Protein AF-A0A7V8YXW7-F1 (afdb_monomer_lite)

Secondary structure (DSSP, 8-state):
-----EEEETTEEEESSPPTT-SS--------------TTTTT--HHHHHHHHHHHT------

Radius of gyration: 17.58 Å; chains: 1; bounding box: 41×30×33 Å

pLDDT: mean 73.83, std 17.28, range [34.94, 93.69]

Structure (mmCIF, N/CA/C/O backbone):
data_AF-A0A7V8YXW7-F1
#
_entry.id   AF-A0A7V8YXW7-F1
#
loop_
_atom_site.group_PDB
_atom_site.id
_atom_site.type_symbol
_atom_site.label_atom_id
_atom_site.label_alt_id
_atom_site.label_comp_id
_atom_site.label_asym_id
_atom_site.label_entity_id
_atom_site.label_seq_id
_atom_site.pdbx_PDB_ins_code
_atom_site.Cartn_x
_atom_site.Cartn_y
_atom_site.Cartn_z
_atom_site.occupancy
_atom_site.B_iso_or_equiv
_atom_site.auth_seq_id
_atom_site.auth_comp_id
_atom_site.auth_asym_id
_atom_site.auth_atom_id
_atom_site.pdbx_PDB_model_num
ATOM 1 N N . MET A 1 1 ? 13.068 7.449 -0.330 1.00 72.19 1 MET A N 1
ATOM 2 C CA . MET A 1 1 ? 12.025 6.407 -0.243 1.00 72.19 1 MET A CA 1
ATOM 3 C C . MET A 1 1 ? 10.832 6.924 -1.019 1.00 72.19 1 MET A C 1
ATOM 5 O O . MET A 1 1 ? 10.363 8.003 -0.689 1.00 72.19 1 MET A O 1
ATOM 9 N N . LEU A 1 2 ? 10.440 6.230 -2.086 1.00 85.69 2 LEU A N 1
ATOM 10 C CA . LEU A 1 2 ? 9.261 6.567 -2.883 1.00 85.69 2 LEU A CA 1
ATOM 11 C C . LEU A 1 2 ? 8.083 5.760 -2.335 1.00 85.69 2 LEU A C 1
ATOM 13 O O . LEU A 1 2 ? 8.203 4.544 -2.189 1.00 85.69 2 LEU A O 1
ATOM 17 N N . THR A 1 3 ? 6.982 6.433 -2.021 1.00 88.12 3 THR A N 1
ATOM 18 C CA . THR A 1 3 ? 5.738 5.792 -1.593 1.00 88.12 3 THR A CA 1
ATOM 19 C C . THR A 1 3 ? 4.697 6.079 -2.654 1.00 88.12 3 THR A C 1
ATOM 21 O O . THR A 1 3 ? 4.412 7.240 -2.917 1.00 88.12 3 THR A O 1
ATOM 24 N N . ILE A 1 4 ? 4.154 5.022 -3.249 1.00 90.06 4 ILE A N 1
ATOM 25 C CA . ILE A 1 4 ? 3.068 5.102 -4.221 1.00 90.06 4 ILE A CA 1
ATOM 26 C C . ILE A 1 4 ? 1.867 4.398 -3.620 1.00 90.06 4 ILE A C 1
ATOM 28 O O . ILE A 1 4 ? 1.974 3.270 -3.131 1.00 90.06 4 ILE A O 1
ATOM 32 N N . GLU A 1 5 ? 0.727 5.072 -3.656 1.00 91.12 5 GLU A N 1
ATOM 33 C CA . GLU A 1 5 ? -0.534 4.483 -3.239 1.00 91.12 5 GLU A CA 1
ATOM 34 C C . GLU A 1 5 ? -1.108 3.581 -4.329 1.00 91.12 5 GLU A C 1
ATOM 36 O O . GLU A 1 5 ? -0.881 3.762 -5.527 1.00 91.12 5 GLU A O 1
ATOM 41 N N . GLY A 1 6 ? -1.883 2.594 -3.905 1.00 91.56 6 GLY A N 1
ATOM 42 C CA . GLY A 1 6 ? -2.571 1.694 -4.807 1.00 91.56 6 GLY A CA 1
ATOM 43 C C . GLY A 1 6 ? -3.742 1.014 -4.125 1.00 91.56 6 GLY A C 1
ATOM 44 O O . GLY A 1 6 ? -3.864 1.011 -2.899 1.00 91.56 6 GLY A O 1
ATOM 45 N N . THR A 1 7 ? -4.599 0.409 -4.935 1.00 92.69 7 THR A N 1
ATOM 46 C CA . THR A 1 7 ? -5.755 -0.350 -4.462 1.00 92.69 7 THR A CA 1
ATOM 47 C C . THR A 1 7 ? -5.476 -1.842 -4.581 1.00 92.69 7 THR A C 1
ATOM 49 O O . THR A 1 7 ? -5.048 -2.316 -5.635 1.00 92.69 7 THR A O 1
ATOM 52 N N . TYR A 1 8 ? -5.744 -2.599 -3.514 1.00 92.06 8 TYR A N 1
ATOM 53 C CA . TYR A 1 8 ? -5.785 -4.057 -3.590 1.00 92.06 8 TYR A CA 1
ATOM 54 C C . TYR A 1 8 ? -7.178 -4.519 -4.019 1.00 92.06 8 TYR A C 1
ATOM 56 O O . TYR A 1 8 ? -8.157 -4.276 -3.314 1.00 92.06 8 TYR A O 1
ATOM 64 N N . LYS A 1 9 ? -7.268 -5.187 -5.169 1.00 91.94 9 LYS A N 1
ATOM 65 C CA . LYS A 1 9 ? -8.518 -5.704 -5.730 1.00 91.94 9 LYS A CA 1
ATOM 66 C C . LYS A 1 9 ? -8.254 -7.020 -6.458 1.00 91.94 9 LYS A C 1
ATOM 68 O O . LYS A 1 9 ? -7.295 -7.123 -7.219 1.00 91.94 9 LYS A O 1
ATOM 73 N N . ASP A 1 10 ? -9.086 -8.027 -6.202 1.00 92.69 10 ASP A N 1
ATOM 74 C CA . ASP A 1 10 ? -9.044 -9.335 -6.875 1.00 92.69 10 ASP A CA 1
ATOM 75 C C . ASP A 1 10 ? -7.653 -10.003 -6.862 1.00 92.69 10 ASP A C 1
ATOM 77 O O . ASP A 1 10 ? -7.185 -10.550 -7.861 1.00 92.69 10 ASP A O 1
ATOM 81 N N . GLY A 1 11 ? -6.945 -9.925 -5.730 1.00 90.81 11 GLY A N 1
ATOM 82 C CA . GLY A 1 11 ? -5.611 -10.516 -5.593 1.00 90.81 11 GLY A CA 1
ATOM 83 C C . GLY A 1 11 ? -4.467 -9.680 -6.173 1.00 90.81 11 GLY A C 1
ATOM 84 O O . GLY A 1 11 ? -3.318 -10.114 -6.103 1.00 90.81 11 GLY A O 1
ATOM 85 N N . LYS A 1 12 ? -4.744 -8.493 -6.725 1.00 93.69 12 LYS A N 1
ATOM 86 C CA . LYS A 1 12 ? -3.761 -7.631 -7.395 1.00 93.69 12 LYS A CA 1
ATOM 87 C C . LYS A 1 12 ? -3.649 -6.273 -6.714 1.00 93.69 12 LYS A C 1
ATOM 89 O O . LYS A 1 12 ? -4.632 -5.749 -6.199 1.00 93.69 12 LYS A O 1
ATOM 94 N N . ILE A 1 13 ? -2.451 -5.696 -6.748 1.00 92.62 13 ILE A N 1
ATOM 95 C CA . ILE A 1 13 ? -2.208 -4.302 -6.363 1.00 92.62 13 ILE A CA 1
ATOM 96 C C . ILE A 1 13 ? -2.183 -3.478 -7.646 1.00 92.62 13 ILE A C 1
ATOM 98 O O . ILE A 1 13 ? -1.365 -3.734 -8.528 1.00 92.62 13 ILE A O 1
ATOM 102 N N . VAL A 1 14 ? -3.082 -2.507 -7.751 1.00 93.12 14 VAL A N 1
ATOM 103 C CA . VAL A 1 14 ? -3.109 -1.532 -8.842 1.00 93.12 14 VAL A CA 1
ATOM 104 C C . VAL A 1 14 ? -2.553 -0.230 -8.295 1.00 93.12 14 VAL A C 1
ATOM 106 O O . VAL A 1 14 ? -3.167 0.369 -7.416 1.00 93.12 14 VAL A O 1
ATOM 109 N N . LEU A 1 15 ? -1.377 0.173 -8.770 1.00 93.00 15 LEU A N 1
ATOM 110 C CA . LEU A 1 15 ? -0.775 1.445 -8.383 1.00 93.00 15 LEU A CA 1
ATOM 111 C C . LEU A 1 15 ? -1.574 2.599 -8.998 1.00 93.00 15 LEU A C 1
ATOM 113 O O . LEU A 1 15 ? -1.954 2.531 -10.167 1.00 93.00 15 LEU A O 1
ATOM 117 N N . ASN A 1 16 ? -1.815 3.648 -8.216 1.00 91.56 16 ASN A N 1
ATOM 118 C CA . ASN A 1 16 ? -2.531 4.839 -8.677 1.00 91.56 16 ASN A CA 1
ATOM 119 C C . ASN A 1 16 ? -1.676 5.671 -9.644 1.00 91.56 16 ASN A C 1
ATOM 121 O O . ASN A 1 16 ? -2.209 6.381 -10.492 1.00 91.56 16 ASN A O 1
ATOM 125 N N . GLU A 1 17 ? -0.354 5.551 -9.537 1.00 91.38 17 GLU A N 1
ATOM 126 C CA . GLU A 1 17 ? 0.611 6.130 -10.463 1.00 91.38 17 GLU A CA 1
ATOM 127 C C . GLU A 1 17 ? 1.752 5.148 -10.740 1.00 91.38 17 GLU A C 1
ATOM 129 O O . GLU A 1 17 ? 2.099 4.304 -9.911 1.00 91.38 17 GLU A O 1
ATOM 134 N N . ALA A 1 18 ? 2.335 5.245 -11.933 1.00 88.31 18 ALA A N 1
ATOM 135 C CA . ALA A 1 18 ? 3.520 4.476 -12.271 1.00 88.31 18 ALA A CA 1
ATOM 136 C C . ALA A 1 18 ? 4.765 5.189 -11.716 1.00 88.31 18 ALA A C 1
ATOM 138 O O . ALA A 1 18 ? 4.933 6.383 -11.974 1.00 88.31 18 ALA A O 1
ATOM 139 N N . PRO A 1 19 ? 5.663 4.494 -10.998 1.00 87.56 19 PRO A N 1
ATOM 140 C CA . PRO A 1 19 ? 6.925 5.091 -10.593 1.00 87.56 19 PRO A CA 1
ATOM 141 C C . PRO A 1 19 ? 7.758 5.462 -11.822 1.00 87.56 19 PRO A C 1
ATOM 143 O O . PRO A 1 19 ? 8.100 4.601 -12.634 1.00 87.56 19 PRO A O 1
ATOM 146 N N . LEU A 1 20 ? 8.114 6.739 -11.937 1.00 84.31 20 LEU A N 1
ATOM 147 C CA . LEU A 1 20 ? 9.067 7.203 -12.939 1.00 84.31 20 LEU A CA 1
ATOM 148 C C . LEU A 1 20 ? 10.475 6.716 -12.563 1.00 84.31 20 LEU A C 1
ATOM 150 O O . LEU A 1 20 ? 10.872 6.776 -11.401 1.00 84.31 20 LEU A O 1
ATOM 154 N N . GLU A 1 21 ? 11.219 6.232 -13.559 1.00 83.00 21 GLU A N 1
ATOM 155 C CA . GLU A 1 21 ? 12.645 5.873 -13.453 1.00 83.00 21 GLU A CA 1
ATOM 156 C C . GLU A 1 21 ? 12.998 4.696 -12.517 1.00 83.00 21 GLU A C 1
ATOM 158 O O . GLU A 1 21 ? 14.146 4.558 -12.093 1.00 83.00 21 GLU A O 1
ATOM 163 N N . LEU A 1 22 ? 12.053 3.793 -12.226 1.00 85.88 22 LEU A N 1
ATOM 164 C CA . LEU A 1 22 ? 12.352 2.532 -11.535 1.00 85.88 22 LEU A CA 1
ATOM 165 C C . LEU A 1 22 ? 12.379 1.348 -12.507 1.00 85.88 22 LEU A C 1
ATOM 167 O O . LEU A 1 22 ? 11.339 0.902 -12.982 1.00 85.88 22 LEU A O 1
ATOM 171 N N . THR A 1 23 ? 13.573 0.801 -12.746 1.00 85.50 23 THR A N 1
ATOM 172 C CA . THR A 1 23 ? 13.747 -0.450 -13.506 1.00 85.50 23 THR A CA 1
ATOM 173 C C . THR A 1 23 ? 13.489 -1.682 -12.634 1.00 85.50 23 THR A C 1
ATOM 175 O O . THR A 1 23 ? 12.770 -2.588 -13.040 1.00 85.50 23 THR A O 1
ATOM 178 N N . GLU A 1 24 ? 14.054 -1.718 -11.422 1.00 88.25 24 GLU A N 1
ATOM 179 C CA . GLU A 1 24 ? 13.884 -2.805 -10.451 1.00 88.25 24 GLU A CA 1
ATOM 180 C C . GLU A 1 24 ? 14.091 -2.266 -9.027 1.00 88.25 24 GLU A C 1
ATOM 182 O O . GLU A 1 24 ? 14.987 -1.456 -8.787 1.00 88.25 24 GLU A O 1
ATOM 187 N N . SER A 1 25 ? 13.260 -2.689 -8.069 1.00 89.94 25 SER A N 1
ATOM 188 C CA . SER A 1 25 ? 13.403 -2.313 -6.657 1.00 89.94 25 SER A CA 1
ATOM 189 C C . SER A 1 25 ? 12.688 -3.302 -5.729 1.00 89.94 25 SER A C 1
ATOM 191 O O . SER A 1 25 ? 11.722 -3.957 -6.121 1.00 89.94 25 SER A O 1
ATOM 193 N N . LYS A 1 26 ? 13.135 -3.391 -4.469 1.00 91.06 26 LYS A N 1
ATOM 194 C CA . LYS A 1 26 ? 12.432 -4.141 -3.417 1.00 91.06 26 LYS A CA 1
ATOM 195 C C . LYS A 1 26 ? 11.176 -3.382 -2.988 1.00 91.06 26 LYS A C 1
ATOM 197 O O . LYS A 1 26 ? 11.245 -2.189 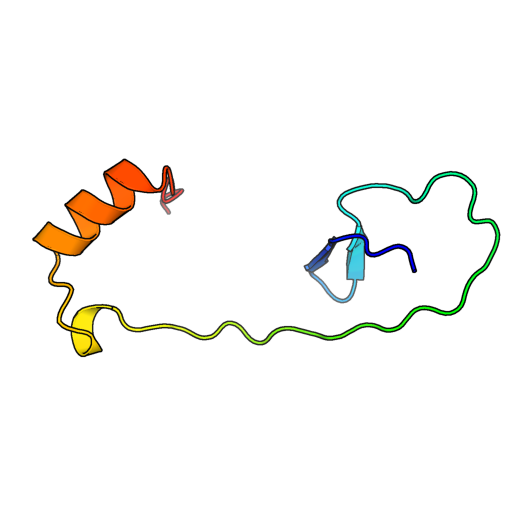-2.703 1.00 91.06 26 LYS A O 1
ATOM 202 N N . VAL A 1 27 ? 10.057 -4.094 -2.871 1.00 89.00 27 VAL A N 1
ATOM 203 C CA . VAL A 1 27 ? 8.761 -3.525 -2.472 1.00 89.00 27 VAL A CA 1
ATOM 204 C C . VAL A 1 27 ? 8.318 -4.109 -1.135 1.00 89.00 27 VAL A C 1
ATOM 206 O O . VAL A 1 27 ? 8.434 -5.312 -0.906 1.00 89.00 27 VAL A O 1
ATOM 209 N N . LEU A 1 28 ? 7.789 -3.252 -0.260 1.00 89.69 28 LEU A N 1
ATOM 210 C CA . LEU A 1 28 ? 7.158 -3.641 0.997 1.00 89.69 28 LEU A CA 1
ATOM 211 C C . LEU A 1 28 ? 5.677 -3.266 0.930 1.00 89.69 28 LEU A C 1
ATOM 213 O O . LEU A 1 28 ? 5.342 -2.110 0.685 1.00 89.69 28 LEU A O 1
ATOM 217 N N . VAL A 1 29 ? 4.802 -4.253 1.115 1.00 88.62 29 VAL A N 1
ATOM 218 C CA . VAL A 1 29 ? 3.349 -4.076 1.02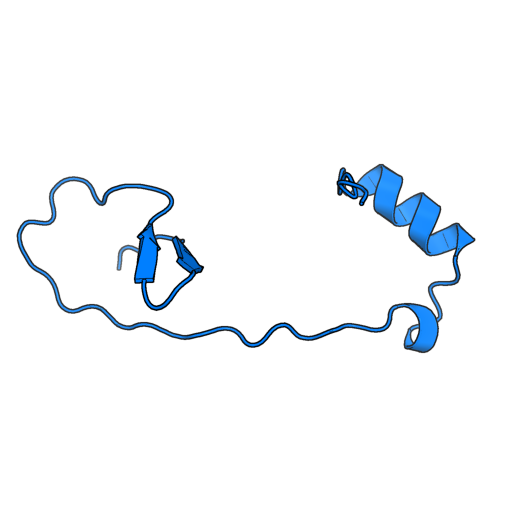4 1.00 88.62 29 VAL A CA 1
ATOM 219 C C . VAL A 1 29 ? 2.739 -4.255 2.405 1.00 88.62 29 VAL A C 1
ATOM 221 O O . VAL A 1 29 ? 2.882 -5.313 3.017 1.00 88.62 29 VAL A O 1
ATOM 224 N N . THR A 1 30 ? 2.011 -3.240 2.864 1.00 89.19 30 THR A N 1
ATOM 225 C CA . THR A 1 30 ? 1.238 -3.293 4.107 1.00 89.19 30 THR A CA 1
ATOM 226 C C . THR A 1 30 ? -0.236 -3.124 3.780 1.00 89.19 30 THR A C 1
ATOM 228 O O . THR A 1 30 ? -0.653 -2.080 3.286 1.00 89.19 30 THR A O 1
ATOM 231 N N . PHE A 1 31 ? -1.039 -4.147 4.072 1.00 86.50 31 PHE A N 1
ATOM 232 C CA . PHE A 1 31 ? -2.486 -4.079 3.895 1.00 86.50 31 PHE A CA 1
ATOM 233 C C . PHE A 1 31 ? -3.127 -3.392 5.094 1.00 86.50 31 PHE A C 1
ATOM 235 O O . PHE A 1 31 ? -3.098 -3.905 6.216 1.00 86.50 31 PHE A O 1
ATOM 242 N N . LEU A 1 32 ? -3.737 -2.238 4.849 1.00 82.25 32 LEU A N 1
ATOM 243 C CA . LEU A 1 32 ? -4.574 -1.585 5.841 1.00 82.25 32 LEU A CA 1
ATOM 244 C C . LEU A 1 32 ? -5.907 -2.328 5.903 1.00 82.25 32 LEU A C 1
ATOM 246 O O . LEU A 1 32 ? -6.624 -2.430 4.909 1.00 82.25 32 LEU A O 1
ATOM 250 N N . ARG A 1 33 ? -6.242 -2.872 7.075 1.00 79.75 33 ARG A N 1
ATOM 251 C CA . ARG A 1 33 ? -7.588 -3.402 7.299 1.00 79.75 33 ARG A CA 1
ATOM 252 C C . ARG A 1 33 ? -8.547 -2.223 7.433 1.00 79.75 33 ARG A C 1
ATOM 254 O O . ARG A 1 33 ? -8.216 -1.293 8.172 1.00 79.75 33 ARG A O 1
ATOM 261 N N . PRO A 1 34 ? -9.711 -2.245 6.761 1.00 73.56 34 PRO A N 1
ATOM 262 C CA . PRO A 1 34 ? -10.702 -1.204 6.945 1.00 73.56 34 PRO A CA 1
ATOM 263 C C . PRO A 1 34 ? -11.100 -1.187 8.418 1.00 73.56 34 PRO A C 1
ATOM 265 O O . PRO A 1 34 ? -11.631 -2.163 8.948 1.00 73.56 34 PRO A O 1
ATOM 268 N N . ILE A 1 35 ? -10.803 -0.082 9.089 1.00 75.25 35 ILE A N 1
ATOM 269 C CA . ILE A 1 35 ? -11.350 0.182 10.410 1.00 75.25 35 ILE A CA 1
ATOM 270 C C . ILE A 1 35 ? -12.721 0.782 10.138 1.00 75.25 35 ILE A C 1
ATOM 272 O O . ILE A 1 35 ? -12.829 1.928 9.704 1.00 75.25 35 ILE A O 1
ATOM 276 N N . GLN A 1 36 ? -13.772 -0.011 10.337 1.00 66.75 36 GLN A N 1
ATOM 277 C CA . GLN A 1 36 ? -15.114 0.545 10.399 1.00 66.75 36 GLN A CA 1
ATOM 278 C C . GLN A 1 36 ? -15.194 1.372 11.679 1.00 66.75 36 GLN A C 1
ATOM 280 O O . GLN A 1 36 ? -15.246 0.836 12.782 1.00 66.75 36 GLN A O 1
ATOM 285 N N . ILE A 1 37 ? -15.116 2.690 11.528 1.00 67.56 37 ILE A N 1
ATOM 286 C CA . ILE A 1 37 ? -15.364 3.614 12.626 1.00 67.56 37 ILE A CA 1
ATOM 287 C C . ILE A 1 37 ? -16.871 3.834 12.658 1.00 67.56 37 ILE A C 1
ATOM 289 O O . ILE A 1 37 ? -17.413 4.511 11.782 1.00 67.56 37 ILE A O 1
ATOM 293 N N . ASP A 1 38 ? -17.546 3.274 13.660 1.00 65.81 38 ASP A N 1
ATOM 294 C CA . ASP A 1 38 ? -18.919 3.673 13.940 1.00 65.81 38 ASP A CA 1
ATOM 295 C C . ASP A 1 38 ? -18.908 5.079 14.553 1.00 65.81 38 ASP A C 1
ATOM 297 O O . ASP A 1 38 ? -18.552 5.302 15.713 1.00 65.81 38 ASP A O 1
ATOM 301 N N . LEU A 1 39 ? -19.264 6.065 13.733 1.00 67.19 39 LEU A N 1
ATOM 302 C CA . LEU A 1 39 ? -19.356 7.465 14.143 1.00 67.19 39 LEU A CA 1
ATOM 303 C C . LEU A 1 39 ? -20.476 7.681 15.179 1.00 67.19 39 LEU A C 1
ATOM 305 O O . LEU A 1 39 ? -20.416 8.640 15.954 1.00 67.19 39 LEU A O 1
ATOM 309 N N . SER A 1 40 ? -21.449 6.766 15.244 1.00 63.88 40 SER A N 1
ATOM 310 C CA . SER A 1 40 ? -22.544 6.776 16.218 1.00 63.88 40 SER A CA 1
ATOM 311 C C . SER A 1 40 ? -22.022 6.522 17.632 1.00 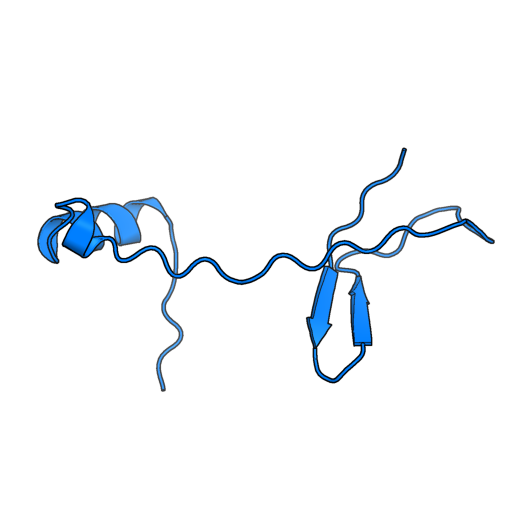63.88 40 SER A C 1
ATOM 313 O O . SER A 1 40 ? -22.386 7.246 18.557 1.00 63.88 40 SER A O 1
ATOM 315 N N . GLU A 1 41 ? -21.087 5.578 17.791 1.00 64.12 41 GLU A N 1
ATOM 316 C CA . GLU A 1 41 ? -20.399 5.309 19.065 1.00 64.12 41 GLU A CA 1
ATOM 317 C C . GLU A 1 41 ? -19.502 6.473 19.515 1.00 64.12 41 GLU A C 1
ATOM 319 O O . GLU A 1 41 ? -19.141 6.579 20.687 1.00 64.12 41 GLU A O 1
ATOM 324 N N . LYS A 1 42 ? -19.147 7.381 18.598 1.00 65.44 42 LYS A N 1
ATOM 325 C CA . LYS A 1 42 ? -18.386 8.609 18.880 1.00 65.44 42 LYS A CA 1
ATOM 326 C C . LYS A 1 42 ? -19.272 9.838 19.113 1.00 65.44 42 LYS A C 1
ATOM 328 O O . LYS A 1 42 ? -18.752 10.947 19.203 1.00 65.44 42 LYS A O 1
ATOM 333 N N . GLY A 1 43 ? -20.592 9.663 19.228 1.00 62.44 43 GLY A N 1
ATOM 334 C CA . GLY A 1 43 ? -21.539 10.749 19.502 1.00 62.44 43 GLY A CA 1
ATOM 335 C C . GLY A 1 43 ? -21.838 11.648 18.297 1.00 62.44 43 GLY A C 1
ATOM 336 O O . GLY A 1 43 ? -22.499 12.678 18.443 1.00 62.44 43 GLY A O 1
ATOM 337 N N . ILE A 1 44 ? -21.391 11.266 17.097 1.00 66.62 44 ILE A N 1
ATOM 338 C CA . ILE A 1 44 ? -21.703 11.967 15.850 1.00 66.62 44 ILE A CA 1
ATOM 339 C C . ILE A 1 44 ? -23.016 11.382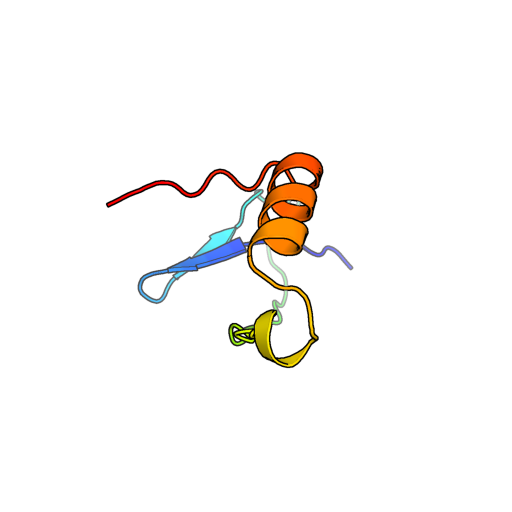 15.322 1.00 66.62 44 ILE A C 1
ATOM 341 O O . ILE A 1 44 ? -23.045 10.440 14.534 1.00 66.62 44 ILE A O 1
ATOM 345 N N . GLY A 1 45 ? -24.131 11.936 15.798 1.00 64.25 45 GLY A N 1
ATOM 346 C CA . GLY A 1 45 ? -25.465 11.583 15.307 1.00 64.25 45 GLY A CA 1
ATOM 347 C C . GLY A 1 45 ? -25.672 11.946 13.828 1.00 64.25 45 GLY A C 1
ATOM 348 O O . GLY A 1 45 ? -24.908 12.721 13.249 1.00 64.25 45 GLY A O 1
ATOM 349 N N . LYS A 1 46 ? -26.748 11.425 13.216 1.00 60.34 46 LYS A N 1
ATOM 350 C CA . LYS A 1 46 ? -27.068 11.586 11.778 1.00 60.34 46 LYS A CA 1
ATOM 351 C C . LYS A 1 46 ? -27.004 13.036 11.270 1.00 60.34 46 LYS A C 1
ATOM 353 O O . LYS A 1 46 ? -26.531 13.263 10.162 1.00 60.34 46 LYS A O 1
ATOM 358 N N . GLU A 1 47 ? -27.414 14.017 12.074 1.00 59.84 47 GLU A N 1
ATOM 359 C CA . GLU A 1 47 ? -27.336 15.441 11.703 1.00 59.84 47 GLU A CA 1
ATOM 360 C C . GLU A 1 47 ? -25.899 15.983 11.667 1.00 59.84 47 GLU A C 1
ATOM 362 O O . GLU A 1 47 ? -25.551 16.784 10.797 1.00 59.84 47 GLU A O 1
ATOM 367 N N . GLN A 1 48 ? -25.039 15.530 12.584 1.00 59.16 48 GLN A N 1
ATOM 368 C CA . GLN A 1 48 ? -23.623 15.900 12.593 1.00 59.16 48 GLN A CA 1
ATOM 369 C C . GLN A 1 48 ? -22.861 15.178 11.476 1.00 59.16 48 GLN A C 1
ATOM 371 O O . GLN A 1 48 ? -22.020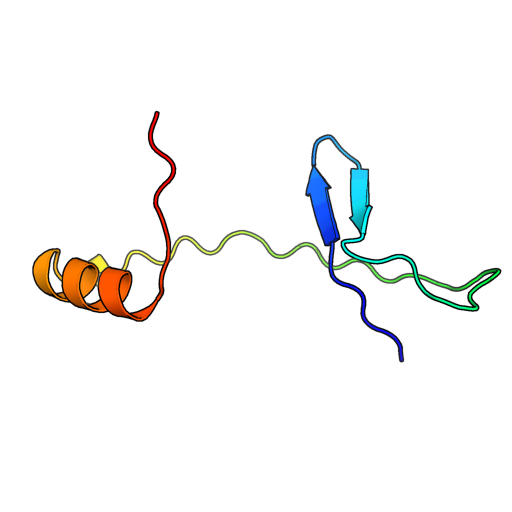 15.792 10.825 1.00 59.16 48 GLN A O 1
ATOM 376 N N . ALA A 1 49 ? -23.215 13.923 11.183 1.00 59.28 49 ALA A N 1
ATOM 377 C CA . ALA A 1 49 ? -22.686 13.179 10.043 1.00 59.28 49 ALA A CA 1
ATOM 378 C C . ALA A 1 49 ? -23.073 13.826 8.701 1.00 59.28 49 ALA A C 1
ATOM 380 O O . ALA A 1 49 ? -22.235 13.913 7.810 1.00 59.28 49 ALA A O 1
ATOM 381 N N . ALA A 1 50 ? -24.291 14.366 8.569 1.00 58.59 50 ALA A N 1
ATOM 382 C CA . ALA A 1 50 ? -24.714 15.122 7.386 1.00 58.59 50 ALA A CA 1
ATOM 383 C C . ALA A 1 50 ? -23.936 16.445 7.223 1.00 58.59 50 ALA A C 1
ATOM 385 O O . ALA A 1 50 ? -23.506 16.795 6.120 1.00 58.59 50 ALA A O 1
ATOM 386 N N . LYS A 1 51 ? -23.672 17.157 8.330 1.00 58.12 51 LYS A N 1
ATOM 387 C CA . LYS A 1 51 ? -22.786 18.338 8.340 1.00 58.12 51 LYS A CA 1
ATOM 388 C C . LYS A 1 51 ? -21.316 17.999 8.063 1.00 58.12 51 LYS A C 1
ATOM 390 O O . LYS A 1 51 ? -20.582 18.855 7.578 1.00 58.12 51 LYS A O 1
ATOM 395 N N . LEU A 1 52 ? -20.875 16.781 8.373 1.00 57.84 52 LEU A N 1
ATOM 396 C CA . LEU A 1 52 ? -19.516 16.320 8.087 1.00 57.84 52 LEU A CA 1
ATOM 397 C C . LEU A 1 52 ? -19.378 15.825 6.637 1.00 57.84 52 LEU A C 1
ATOM 399 O O . LEU A 1 52 ? -18.403 16.162 5.974 1.00 57.84 52 LEU A O 1
ATOM 403 N N . GLY A 1 53 ? -20.385 15.123 6.106 1.00 57.38 53 GLY A N 1
ATOM 404 C CA . GLY A 1 53 ? -20.445 14.681 4.708 1.00 57.38 53 GLY A CA 1
ATOM 405 C C . GLY A 1 53 ? -20.438 15.847 3.717 1.00 57.38 53 GLY A C 1
ATOM 406 O O . GLY A 1 53 ? -19.739 15.795 2.709 1.00 57.38 53 GLY A O 1
ATOM 407 N N . THR A 1 54 ? -21.114 16.948 4.060 1.00 53.47 54 THR A N 1
ATOM 408 C CA . THR A 1 54 ? -21.083 18.200 3.279 1.00 53.47 54 THR A CA 1
ATOM 409 C C . THR A 1 54 ? -19.735 18.924 3.327 1.00 53.47 54 THR A C 1
ATOM 411 O O . THR A 1 54 ? -19.419 19.663 2.401 1.00 53.47 54 THR A O 1
ATOM 414 N N . LYS A 1 55 ? -18.909 18.702 4.360 1.00 53.75 55 LYS A N 1
ATOM 415 C CA . LYS A 1 55 ? -17.540 19.245 4.446 1.00 53.75 55 LYS A CA 1
ATOM 416 C C . LYS A 1 55 ? -16.476 18.349 3.811 1.00 53.75 55 LYS A C 1
ATOM 418 O O . LYS A 1 55 ? -15.405 18.851 3.486 1.00 53.75 55 LYS A O 1
ATOM 423 N N . LEU A 1 56 ? -16.745 17.052 3.662 1.00 53.44 56 LEU A N 1
ATOM 424 C CA . LEU A 1 56 ? -15.765 16.071 3.186 1.00 53.44 56 LEU A CA 1
ATOM 425 C C . LEU A 1 56 ? -15.952 15.645 1.723 1.00 53.44 56 LEU A C 1
ATOM 427 O O . LEU A 1 56 ? -15.114 14.898 1.235 1.00 53.44 56 LEU A O 1
ATOM 431 N N . ASN A 1 57 ? -16.988 16.109 1.008 1.00 46.56 57 ASN A N 1
ATOM 432 C CA . ASN A 1 57 ? -17.236 15.725 -0.395 1.00 46.56 57 ASN A CA 1
ATOM 433 C C . ASN A 1 57 ? -17.161 14.198 -0.620 1.00 46.56 57 ASN A C 1
ATOM 435 O O . ASN A 1 57 ? -16.695 13.721 -1.650 1.00 46.56 57 ASN A O 1
ATOM 439 N N . ILE A 1 58 ? -17.617 13.410 0.357 1.00 44.59 58 ILE A N 1
ATOM 440 C CA . ILE A 1 58 ? -17.734 11.961 0.194 1.00 44.59 58 ILE A CA 1
ATOM 441 C C . ILE A 1 58 ? -19.108 11.720 -0.423 1.00 44.59 58 ILE A C 1
ATOM 443 O O . ILE A 1 58 ? -20.110 11.579 0.281 1.00 44.59 58 ILE A O 1
ATOM 447 N N . SER A 1 59 ? -19.166 11.732 -1.753 1.00 41.50 59 SER A N 1
ATOM 448 C CA . SER A 1 59 ? -20.308 11.197 -2.482 1.00 41.50 59 SER A CA 1
ATOM 449 C C . SER A 1 59 ? -20.425 9.708 -2.160 1.00 41.50 59 SER A C 1
ATOM 451 O O . SER A 1 59 ? -19.568 8.907 -2.525 1.00 41.50 59 SER A O 1
ATOM 453 N N . ARG A 1 60 ? -21.491 9.341 -1.444 1.00 47.62 60 ARG A N 1
ATOM 454 C CA . ARG A 1 60 ? -22.010 7.972 -1.444 1.00 47.62 60 ARG A CA 1
ATOM 455 C C . ARG A 1 60 ? -22.497 7.6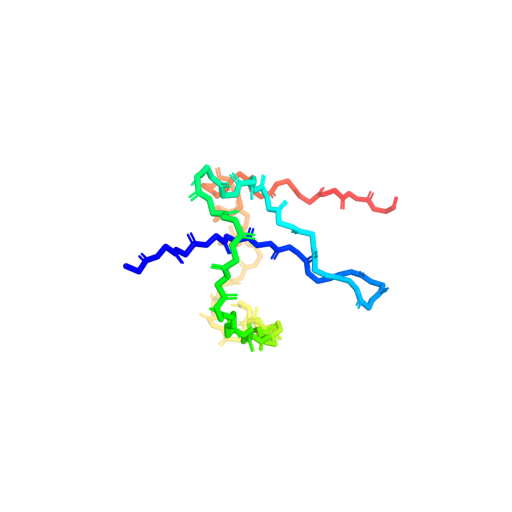88 -2.863 1.00 47.62 60 ARG A C 1
ATOM 457 O O . ARG A 1 60 ? -23.560 8.175 -3.231 1.00 47.62 60 ARG A O 1
ATOM 464 N N . GLU A 1 61 ? -21.728 6.944 -3.649 1.00 39.22 61 GLU A N 1
ATOM 465 C CA . GLU A 1 61 ? -22.299 6.226 -4.789 1.00 39.22 61 GLU A CA 1
ATOM 466 C C . GLU A 1 61 ? -23.274 5.177 -4.230 1.00 39.22 61 GLU A C 1
ATOM 468 O O . GLU A 1 61 ? -22.932 4.374 -3.358 1.00 39.22 61 GLU A O 1
ATOM 473 N N . GLU A 1 62 ? -24.534 5.319 -4.634 1.00 39.75 62 GLU A N 1
ATOM 474 C CA . GLU A 1 62 ? -25.677 4.508 -4.229 1.00 39.75 62 GLU A CA 1
ATOM 475 C C . GLU A 1 62 ? -25.797 3.242 -5.096 1.00 39.75 62 GLU A C 1
ATOM 477 O O . GLU A 1 62 ? -25.496 3.303 -6.282 1.00 39.75 62 GLU A O 1
ATOM 482 N N . CYS A 1 63 ? -26.271 2.159 -4.459 1.00 34.94 63 CYS A N 1
ATOM 483 C CA . CYS A 1 63 ? -26.931 0.941 -4.977 1.00 34.94 63 CYS A CA 1
ATOM 484 C C . CYS A 1 63 ? -26.432 0.277 -6.272 1.00 34.94 63 CYS A C 1
ATOM 486 O O . CYS A 1 63 ? -26.715 0.786 -7.377 1.00 34.94 63 CYS A O 1
#

Foldseek 3Di:
DDDFDFDDDPNDTGTPDDDPPDPDDDDDDDDDDDDPDPVVVVVCDPVNVVVVCVVPVPDDPDD

Sequence (63 aa):
MLTIEGTYKDGKIVLNEAPLELTESKVLVTFLRPIQIDLSEKGIGKEQAAKLGTKLNISREEC